Protein AF-A0A3C1TAS0-F1 (afdb_monomer)

Mean predicted aligned error: 6.52 Å

Sequence (147 aa):
MMRLLLFCLASVPFWFPPTKTIDGVKVPEEVAAVYDKLPAELDYNQHVKPVLSDKCFACHGPDKAKQKAGLRLDVAQAAYGALPENPGKVAVKPGSLAKSELVHRILSNDPDYQMPTPQSHLTLTAEEKAVLLKWVKTGAVYKPHWA

Nearest PDB structures (foldseek):
  1n90-assembly1_B  TM=4.411E-01  e=4.959E-01  Pseudomonas aeruginosa

pLDDT: mean 90.68, std 14.54, range [43.16, 98.88]

Foldseek 3Di:
DDDPDPPPPPPPPPPDADWDDDQNDTAGPLLVVLLVVDDLDDDCVPQQVVLCVVFPCQAQDDPPVRHDQVHHPPDPCRQQDARNVHGPAHCADAQHLPRHLVNVQLRDPPQVRHPPHVVVVDHDDSNNSSSVSSCSNNGVDDDDPDD

Solvent-accessible surface area (backbone atoms only — not comparable to full-atom values): 8806 Å² total; per-residue (Å²): 135,87,83,81,80,81,77,80,78,80,77,72,72,88,80,65,78,62,64,43,76,56,83,85,32,83,33,51,42,69,26,48,60,41,44,75,69,51,69,95,72,76,54,32,74,80,59,43,43,58,49,44,56,77,64,41,28,78,38,21,20,90,53,73,93,49,41,46,73,87,40,30,69,79,40,66,72,55,22,54,28,74,34,80,85,41,81,97,38,22,43,42,31,64,51,32,56,72,59,11,48,52,54,56,18,60,70,41,86,49,72,93,63,21,48,53,40,72,90,70,76,49,80,77,51,46,58,56,48,20,47,52,52,50,38,28,46,74,41,47,67,78,65,79,87,77,132

Radius of gyration: 18.83 Å; Cα contacts (8 Å, |Δi|>4): 216; chains: 1; bounding box: 28×34×82 Å

Secondary structure (DSSP, 8-state):
-------------TTSPPEEEETTEEEEHHHHHHHTTS-SS--IIIIIHHHHHHHTHHHHSS-TTT-STT--SSSHHHHHSEETTEEEEES--TT-STT-HHHHHHH---TTT-SS-GGGT----HHHHHHHHHHHHTT-----S--

Structure (mmCIF, N/CA/C/O backbone):
data_AF-A0A3C1TAS0-F1
#
_entry.id   AF-A0A3C1TAS0-F1
#
loop_
_atom_site.group_PDB
_atom_site.id
_atom_site.type_symbol
_atom_site.label_atom_id
_atom_site.label_alt_id
_atom_site.label_comp_id
_atom_site.label_asym_id
_atom_site.label_entity_id
_atom_site.label_seq_id
_atom_site.pdbx_PDB_ins_code
_atom_site.Cartn_x
_atom_site.Cartn_y
_atom_site.Cartn_z
_atom_site.occupancy
_atom_site.B_iso_or_equiv
_atom_site.auth_seq_id
_atom_site.auth_comp_id
_atom_site.auth_asym_id
_atom_site.auth_atom_id
_atom_site.pdbx_PDB_model_num
ATOM 1 N N . MET A 1 1 ? -1.974 -8.110 -63.439 1.00 50.00 1 MET A N 1
ATOM 2 C CA . MET A 1 1 ? -1.251 -6.994 -62.790 1.00 50.00 1 MET A CA 1
ATOM 3 C C . MET A 1 1 ? -1.619 -6.955 -61.314 1.00 50.00 1 MET A C 1
ATOM 5 O O . MET A 1 1 ? -2.797 -6.914 -60.987 1.00 50.00 1 MET A O 1
ATOM 9 N N . MET A 1 2 ? -0.607 -7.086 -60.458 1.00 43.75 2 MET A N 1
ATOM 10 C CA . MET A 1 2 ? -0.684 -7.295 -59.008 1.00 43.75 2 MET A CA 1
ATOM 11 C C . MET A 1 2 ? -1.367 -6.114 -58.295 1.00 43.75 2 MET A C 1
ATOM 13 O O . MET A 1 2 ? -0.917 -4.978 -58.423 1.00 43.75 2 MET A O 1
ATOM 17 N N . ARG A 1 3 ? -2.433 -6.373 -57.527 1.00 49.12 3 ARG A N 1
ATOM 18 C CA . ARG A 1 3 ? -2.988 -5.407 -56.568 1.00 49.12 3 ARG A CA 1
ATOM 19 C C . ARG A 1 3 ? -2.041 -5.325 -55.371 1.00 49.12 3 ARG A C 1
ATOM 21 O O . ARG A 1 3 ? -1.981 -6.251 -54.568 1.00 49.12 3 ARG A O 1
ATOM 28 N N . LEU A 1 4 ? -1.300 -4.225 -55.277 1.00 49.25 4 LEU A N 1
ATOM 29 C CA . LEU A 1 4 ? -0.483 -3.887 -54.118 1.00 49.25 4 LEU A CA 1
ATOM 30 C C . LEU A 1 4 ? -1.426 -3.497 -52.967 1.00 49.25 4 LEU A C 1
ATOM 32 O O . LEU A 1 4 ? -2.021 -2.421 -52.975 1.00 49.25 4 LEU A O 1
ATOM 36 N N . LEU A 1 5 ? -1.618 -4.403 -52.010 1.00 54.94 5 LEU A N 1
ATOM 37 C CA . LEU A 1 5 ? -2.293 -4.101 -50.751 1.00 54.94 5 LEU A CA 1
ATOM 38 C C . LEU A 1 5 ? -1.315 -3.310 -49.878 1.00 54.94 5 LEU A C 1
ATOM 40 O O . LEU A 1 5 ? -0.369 -3.865 -49.324 1.00 54.94 5 LEU A O 1
ATOM 44 N N . LEU A 1 6 ? -1.533 -1.998 -49.803 1.00 51.47 6 LEU A N 1
ATOM 45 C CA . LEU A 1 6 ? -0.842 -1.102 -48.884 1.00 51.47 6 LEU A CA 1
ATOM 46 C C . LEU A 1 6 ? -1.284 -1.457 -47.454 1.00 51.47 6 LEU A C 1
ATOM 48 O O . LEU A 1 6 ? -2.363 -1.071 -47.007 1.00 51.47 6 LEU A O 1
ATOM 52 N N . PHE A 1 7 ? -0.471 -2.238 -46.745 1.00 50.84 7 PHE A N 1
ATOM 53 C CA . PHE A 1 7 ? -0.633 -2.437 -45.309 1.00 50.84 7 PHE A CA 1
ATOM 54 C C . PHE A 1 7 ? -0.260 -1.132 -44.603 1.00 50.84 7 PHE A C 1
ATOM 56 O O . PHE A 1 7 ? 0.911 -0.774 -44.496 1.00 50.84 7 PHE A O 1
ATOM 63 N N . CYS A 1 8 ? -1.273 -0.407 -44.135 1.00 49.88 8 CYS A N 1
ATOM 64 C CA . CYS A 1 8 ? -1.100 0.714 -43.226 1.00 49.88 8 CYS A CA 1
ATOM 65 C C . CYS A 1 8 ? -0.634 0.143 -41.876 1.00 49.88 8 CYS A C 1
ATOM 67 O O . CYS A 1 8 ? -1.446 -0.301 -41.066 1.00 49.88 8 CYS A O 1
ATOM 69 N N . LEU A 1 9 ? 0.683 0.076 -41.668 1.00 54.09 9 LEU A N 1
ATOM 70 C CA . LEU A 1 9 ? 1.284 -0.242 -40.376 1.00 54.09 9 LEU A CA 1
ATOM 71 C C . LEU A 1 9 ? 0.886 0.868 -39.398 1.00 54.09 9 LEU A C 1
ATOM 73 O O . LEU A 1 9 ? 1.466 1.950 -39.407 1.00 54.09 9 LEU A O 1
ATOM 77 N N . ALA A 1 10 ? -0.135 0.615 -38.582 1.00 54.69 10 ALA A N 1
ATOM 78 C CA . ALA A 1 10 ? -0.436 1.445 -37.429 1.00 54.69 10 ALA A CA 1
ATOM 79 C C . ALA A 1 10 ? 0.744 1.321 -36.455 1.00 54.69 10 ALA A C 1
ATOM 81 O O . ALA A 1 10 ? 0.871 0.340 -35.723 1.00 54.69 10 ALA A O 1
ATOM 82 N N . SER A 1 11 ? 1.647 2.294 -36.499 1.00 57.00 11 SER A N 1
ATOM 83 C CA . SER A 1 11 ? 2.712 2.495 -35.529 1.00 57.00 11 SER A CA 1
ATOM 84 C C . SER A 1 11 ? 2.076 2.788 -34.174 1.00 57.00 11 SER A C 1
ATOM 86 O O . SER A 1 11 ? 1.760 3.932 -33.858 1.00 57.00 11 SER A O 1
ATOM 88 N N . VAL A 1 12 ? 1.839 1.744 -33.377 1.00 57.25 12 VAL A N 1
ATOM 89 C CA . VAL A 1 12 ? 1.442 1.901 -31.976 1.00 57.25 12 VAL A CA 1
ATOM 90 C C . VAL A 1 12 ? 2.553 2.717 -31.307 1.00 57.25 12 VAL A C 1
ATOM 92 O O . VAL A 1 12 ? 3.696 2.253 -31.291 1.00 57.25 12 VAL A O 1
ATOM 95 N N . PRO A 1 13 ? 2.288 3.947 -30.832 1.00 52.38 13 PRO A N 1
ATOM 96 C CA . PRO A 1 13 ? 3.326 4.762 -30.226 1.00 52.38 13 PRO A CA 1
ATOM 97 C C . PRO A 1 13 ? 3.911 4.007 -29.032 1.00 52.38 13 PRO A C 1
ATOM 99 O O . PRO A 1 13 ? 3.197 3.642 -28.100 1.00 52.38 13 PRO A O 1
ATOM 102 N N . PHE A 1 14 ? 5.225 3.794 -29.084 1.00 56.88 14 PHE A N 1
ATOM 103 C CA . PHE A 1 14 ? 6.078 3.063 -28.136 1.00 56.88 14 PHE A CA 1
ATOM 104 C C . PHE A 1 14 ? 6.097 3.665 -26.708 1.00 56.88 14 PHE A C 1
ATOM 106 O O . PHE A 1 14 ? 6.964 3.354 -25.902 1.00 56.88 14 PHE A O 1
ATOM 113 N N . TRP A 1 15 ? 5.169 4.572 -26.393 1.00 63.56 15 TRP A N 1
ATOM 114 C CA . TRP A 1 15 ? 5.149 5.371 -25.168 1.00 63.56 15 TRP A CA 1
ATOM 115 C C . TRP A 1 15 ? 4.349 4.734 -24.024 1.00 63.56 15 TRP A C 1
ATOM 117 O O . TRP A 1 15 ? 4.510 5.130 -22.872 1.00 63.56 15 TRP A O 1
ATOM 127 N N . PHE A 1 16 ? 3.494 3.746 -24.304 1.00 63.62 16 PHE A N 1
ATOM 128 C CA . PHE A 1 16 ? 2.806 3.014 -23.241 1.00 63.62 16 PHE A CA 1
ATOM 129 C C . PHE A 1 16 ? 3.614 1.774 -22.860 1.00 63.62 16 PHE A C 1
ATOM 131 O O . PHE A 1 16 ? 3.796 0.904 -23.717 1.00 63.62 16 PHE A O 1
ATOM 138 N N . PRO A 1 17 ? 4.093 1.668 -21.604 1.00 75.88 17 PRO A N 1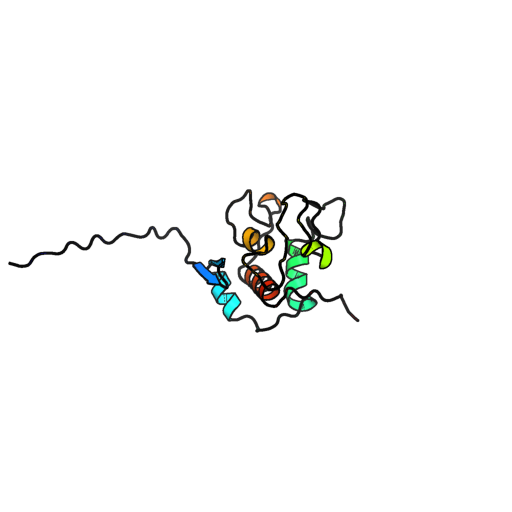
ATOM 139 C CA . PRO A 1 17 ? 4.782 0.468 -21.167 1.00 75.88 17 PRO A CA 1
ATOM 140 C C . PRO A 1 17 ? 3.834 -0.733 -21.290 1.00 75.88 17 PRO A C 1
ATOM 142 O O . PRO A 1 17 ? 2.624 -0.597 -21.055 1.00 75.88 17 PRO A O 1
ATOM 145 N N . PRO A 1 18 ? 4.351 -1.903 -21.684 1.00 88.75 18 PRO A N 1
ATOM 146 C CA . PRO A 1 18 ? 3.537 -3.099 -21.816 1.00 88.75 18 PRO A CA 1
ATOM 147 C C . PRO A 1 18 ? 2.894 -3.471 -20.473 1.00 88.75 18 PRO A C 1
ATOM 149 O O . PRO A 1 18 ? 3.468 -3.288 -19.397 1.00 88.75 18 PRO A O 1
ATOM 152 N N . THR A 1 19 ? 1.664 -3.984 -20.534 1.00 92.75 19 THR A N 1
ATOM 153 C CA . THR A 1 19 ? 0.913 -4.422 -19.350 1.00 92.75 19 THR A CA 1
ATOM 154 C C . THR A 1 19 ? 0.385 -5.839 -19.547 1.00 92.75 19 THR A C 1
ATOM 156 O O . THR A 1 19 ? -0.030 -6.211 -20.645 1.00 92.75 19 THR A O 1
ATOM 159 N N . LYS A 1 20 ? 0.366 -6.625 -18.468 1.00 95.50 20 LYS A N 1
ATOM 160 C CA . LYS A 1 20 ? -0.256 -7.952 -18.378 1.00 95.50 20 LYS A CA 1
ATOM 161 C C . LYS A 1 20 ? -1.503 -7.866 -17.504 1.00 95.50 20 LYS A C 1
ATOM 163 O O . LYS A 1 20 ? -1.533 -7.140 -16.512 1.00 95.50 20 LYS A O 1
ATOM 168 N N . THR A 1 21 ? -2.546 -8.617 -17.841 1.00 96.12 21 THR A N 1
ATOM 169 C CA . THR A 1 21 ? -3.737 -8.712 -16.987 1.00 96.12 21 THR A CA 1
ATOM 170 C C . THR A 1 21 ? -3.559 -9.800 -15.930 1.00 96.12 21 THR A C 1
ATOM 172 O O . THR A 1 21 ? -3.313 -10.954 -16.271 1.00 96.12 21 THR A O 1
ATOM 175 N N . ILE A 1 22 ? -3.724 -9.440 -14.654 1.00 94.75 22 ILE A N 1
ATOM 176 C CA . ILE A 1 22 ? -3.743 -10.361 -13.508 1.00 94.75 22 ILE A CA 1
ATOM 177 C C . ILE A 1 22 ? -5.086 -10.179 -12.795 1.00 94.75 22 ILE A C 1
ATOM 179 O O . ILE A 1 22 ? -5.382 -9.091 -12.306 1.00 94.75 22 ILE A O 1
ATOM 183 N N . ASP A 1 23 ? -5.926 -11.219 -12.792 1.00 91.94 23 ASP A N 1
ATOM 184 C CA . ASP A 1 23 ? -7.271 -11.217 -12.183 1.00 91.94 23 ASP A CA 1
ATOM 185 C C . ASP A 1 23 ? -8.128 -9.986 -12.541 1.00 91.94 23 ASP A C 1
ATOM 187 O O . ASP A 1 23 ? -8.793 -9.383 -11.694 1.00 91.94 23 ASP A O 1
ATOM 191 N N . GLY A 1 24 ? -8.086 -9.587 -13.815 1.00 91.81 24 GLY A N 1
ATOM 192 C CA . GLY A 1 24 ? -8.845 -8.448 -14.338 1.00 91.81 24 GLY A CA 1
ATOM 193 C C . GLY A 1 24 ? -8.223 -7.071 -14.081 1.00 91.81 24 GLY A C 1
ATOM 194 O O . GLY A 1 24 ? -8.805 -6.069 -14.488 1.00 91.81 24 GLY A O 1
ATOM 195 N N . VAL A 1 25 ? -7.044 -6.994 -13.457 1.00 96.94 25 VAL A N 1
ATOM 196 C CA . VAL A 1 25 ? -6.287 -5.747 -13.264 1.00 96.94 25 VAL A CA 1
ATOM 197 C C . VAL A 1 25 ? -5.157 -5.659 -14.286 1.00 96.94 25 VAL A C 1
ATOM 199 O O . VAL A 1 25 ? -4.453 -6.639 -14.519 1.00 96.94 25 VAL A O 1
ATOM 202 N N . LYS A 1 26 ? -4.975 -4.486 -14.905 1.00 96.81 26 LYS A N 1
ATOM 203 C CA . LYS A 1 26 ? -3.829 -4.203 -15.783 1.00 96.81 26 LYS A CA 1
ATOM 204 C C . LYS A 1 26 ? -2.605 -3.903 -14.921 1.00 96.81 26 LYS A C 1
ATOM 206 O O . LYS A 1 26 ? -2.613 -2.939 -14.163 1.00 96.81 26 LYS A O 1
ATOM 211 N N . VAL A 1 27 ? -1.577 -4.729 -15.037 1.00 97.25 27 VAL A N 1
ATOM 212 C CA . VAL A 1 27 ? -0.351 -4.666 -14.239 1.00 97.25 27 VAL A CA 1
ATOM 213 C C . VAL A 1 27 ? 0.830 -4.419 -15.183 1.00 97.25 27 VAL A C 1
ATOM 215 O O . VAL A 1 27 ? 0.885 -5.076 -16.223 1.00 97.25 27 VAL A O 1
ATOM 218 N N . PRO A 1 28 ? 1.765 -3.502 -14.873 1.00 96.94 28 PRO A N 1
ATOM 219 C CA . PRO A 1 28 ? 2.981 -3.321 -15.667 1.00 96.94 28 PRO A CA 1
ATOM 220 C C . PRO A 1 28 ? 3.752 -4.634 -15.835 1.00 96.94 28 PRO A C 1
ATOM 222 O O . PRO A 1 28 ? 3.807 -5.444 -14.902 1.00 96.94 28 PRO A O 1
ATOM 225 N N . GLU A 1 29 ? 4.312 -4.872 -17.020 1.00 96.06 29 GLU A N 1
ATOM 226 C CA . GLU A 1 29 ? 4.973 -6.140 -17.350 1.00 96.06 29 GLU A CA 1
ATOM 227 C C . GLU A 1 29 ? 6.109 -6.480 -16.375 1.00 96.06 29 GLU A C 1
ATOM 229 O O . GLU A 1 29 ? 6.241 -7.631 -15.963 1.00 96.06 29 GLU A O 1
ATOM 234 N N . GLU A 1 30 ? 6.868 -5.487 -15.912 1.00 96.44 30 GLU A N 1
ATOM 235 C CA . GLU A 1 30 ? 7.945 -5.666 -14.941 1.00 96.44 30 GLU A CA 1
ATOM 236 C C . GLU A 1 30 ? 7.440 -6.147 -13.572 1.00 96.44 30 GLU A C 1
ATOM 238 O O . GLU A 1 30 ? 8.049 -7.019 -12.952 1.00 96.44 30 GLU A O 1
ATOM 243 N N . VAL A 1 31 ? 6.287 -5.643 -13.119 1.00 98.06 31 VAL A N 1
ATOM 244 C CA . VAL A 1 31 ? 5.646 -6.087 -11.871 1.00 98.06 31 VAL A CA 1
ATOM 245 C C . VAL A 1 31 ? 5.102 -7.501 -12.051 1.00 98.06 31 VAL A C 1
ATOM 247 O O . VAL A 1 31 ? 5.259 -8.350 -11.174 1.00 98.06 31 VAL A O 1
ATOM 250 N N . ALA A 1 32 ? 4.488 -7.775 -13.202 1.00 97.94 32 ALA A N 1
ATOM 251 C CA . ALA A 1 32 ? 3.945 -9.086 -13.519 1.00 97.94 32 ALA A CA 1
ATOM 252 C C . ALA A 1 32 ? 5.037 -10.168 -13.610 1.00 97.94 32 ALA A C 1
ATOM 254 O O . ALA A 1 32 ? 4.858 -11.269 -13.090 1.00 97.94 32 ALA A O 1
ATOM 255 N N . ALA A 1 33 ? 6.190 -9.841 -14.195 1.00 97.62 33 ALA A N 1
ATOM 256 C CA . ALA A 1 33 ? 7.331 -10.744 -14.290 1.00 97.62 33 ALA A CA 1
ATOM 257 C C . ALA A 1 33 ? 7.906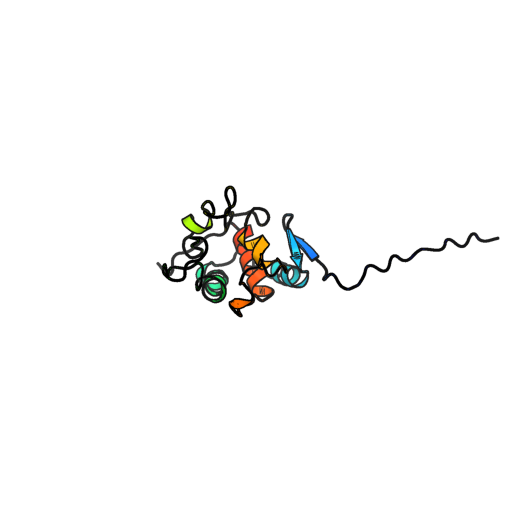 -11.115 -12.913 1.00 97.62 33 ALA A C 1
ATOM 259 O O . ALA A 1 33 ? 8.368 -12.241 -12.726 1.00 97.62 33 ALA A O 1
ATOM 260 N N . VAL A 1 34 ? 7.877 -10.195 -11.940 1.00 98.25 34 VAL A N 1
ATOM 261 C CA . VAL A 1 34 ? 8.244 -10.503 -10.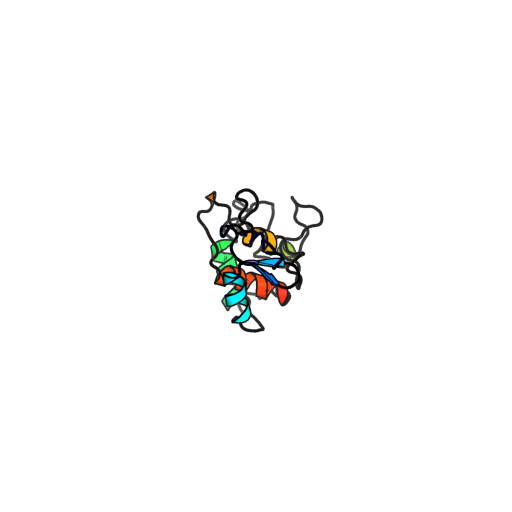548 1.00 98.25 34 VAL A CA 1
ATOM 262 C C . VAL A 1 34 ? 7.141 -11.310 -9.863 1.00 98.25 34 VAL A C 1
ATOM 264 O O . VAL A 1 34 ? 7.430 -12.314 -9.217 1.00 98.25 34 VAL A O 1
ATOM 267 N N . TYR A 1 35 ? 5.874 -10.939 -10.057 1.00 98.19 35 TYR A N 1
ATOM 268 C CA . TYR A 1 35 ? 4.717 -11.637 -9.488 1.00 98.19 35 TYR A CA 1
ATOM 269 C C . TYR A 1 35 ? 4.679 -13.134 -9.835 1.00 98.19 35 TYR A C 1
ATOM 271 O O . TYR A 1 35 ? 4.311 -13.953 -8.985 1.00 98.19 35 TYR A O 1
ATOM 279 N N . ASP A 1 36 ? 5.055 -13.492 -11.064 1.00 97.38 36 ASP A N 1
ATOM 280 C CA . ASP A 1 36 ? 5.103 -14.880 -11.541 1.00 97.38 36 ASP A CA 1
ATOM 281 C C . ASP A 1 36 ? 6.234 -15.697 -10.878 1.00 97.38 36 ASP A C 1
ATOM 283 O O . ASP A 1 36 ? 6.162 -16.923 -10.842 1.00 97.38 36 ASP A O 1
ATOM 287 N N . LYS A 1 37 ? 7.262 -15.031 -10.330 1.00 97.75 37 LYS A N 1
ATOM 288 C CA . LYS A 1 37 ? 8.415 -15.656 -9.652 1.00 97.75 37 LYS A CA 1
ATOM 289 C C . LYS A 1 37 ? 8.262 -15.744 -8.134 1.00 97.75 37 LYS A C 1
ATOM 291 O O . LYS A 1 37 ? 9.001 -16.489 -7.496 1.00 97.75 37 LYS A O 1
ATOM 296 N N . LEU A 1 38 ? 7.345 -14.971 -7.551 1.00 97.81 38 LEU A N 1
ATOM 297 C CA . LEU A 1 38 ? 7.059 -15.021 -6.119 1.00 97.81 38 LEU A CA 1
ATOM 298 C C . LEU A 1 38 ? 6.496 -16.395 -5.717 1.00 97.81 38 LEU A C 1
ATOM 300 O O . LEU A 1 38 ? 5.775 -17.016 -6.505 1.00 97.81 38 LEU A O 1
ATOM 304 N N . PRO A 1 39 ? 6.753 -16.853 -4.478 1.00 96.69 39 PRO A N 1
ATOM 305 C CA . PRO A 1 39 ? 6.148 -18.078 -3.972 1.00 96.69 39 PRO A CA 1
ATOM 306 C C . PRO A 1 39 ? 4.616 -17.981 -3.975 1.00 96.69 39 PRO A C 1
ATOM 308 O O . PRO A 1 39 ? 4.028 -16.894 -3.947 1.00 96.69 39 PRO A O 1
ATOM 311 N N . ALA A 1 40 ? 3.960 -19.144 -4.011 1.00 91.75 40 ALA A N 1
ATOM 312 C CA . ALA A 1 40 ? 2.501 -19.228 -4.024 1.00 91.75 40 ALA A CA 1
ATOM 313 C C . ALA A 1 40 ? 1.871 -18.587 -2.777 1.00 91.75 40 ALA A C 1
ATOM 315 O O . ALA A 1 40 ? 0.832 -17.935 -2.879 1.00 91.75 40 ALA A O 1
ATOM 316 N N . GLU A 1 41 ? 2.529 -18.728 -1.626 1.00 90.62 41 GLU A N 1
ATOM 317 C CA . GLU A 1 41 ? 2.131 -18.124 -0.360 1.00 90.62 41 GLU A CA 1
ATOM 318 C C . GLU A 1 41 ? 3.223 -17.185 0.149 1.00 90.62 41 GLU A C 1
ATOM 320 O O . GLU A 1 41 ? 4.413 -17.492 0.081 1.00 90.62 41 GLU A O 1
ATOM 325 N N . LEU A 1 42 ? 2.802 -16.036 0.678 1.00 96.19 42 LEU A N 1
ATOM 326 C CA . LEU A 1 42 ? 3.684 -15.062 1.306 1.00 96.19 42 LEU A CA 1
ATOM 327 C C . LEU A 1 42 ? 3.436 -15.045 2.807 1.00 96.19 42 LEU A C 1
ATOM 329 O O . LEU A 1 42 ? 2.295 -14.960 3.264 1.00 96.19 42 LEU A O 1
ATOM 333 N N . ASP A 1 43 ? 4.517 -15.044 3.580 1.00 95.75 43 ASP A N 1
ATOM 334 C CA . ASP A 1 43 ? 4.424 -14.718 4.995 1.00 95.75 43 ASP A CA 1
ATOM 335 C C . ASP A 1 43 ? 4.245 -13.207 5.194 1.00 95.75 43 ASP A C 1
ATOM 337 O O . ASP A 1 43 ? 5.041 -12.406 4.698 1.00 95.75 43 ASP A O 1
ATOM 341 N N . TYR A 1 44 ? 3.209 -12.824 5.943 1.00 97.25 44 TYR A N 1
ATOM 342 C CA . TYR A 1 44 ? 2.895 -11.423 6.203 1.00 97.25 44 TYR A CA 1
ATOM 343 C C . TYR A 1 44 ? 4.030 -10.687 6.919 1.00 97.25 44 TYR A C 1
ATOM 345 O O . TYR A 1 44 ? 4.368 -9.578 6.526 1.00 97.25 44 TYR A O 1
ATOM 353 N N . ASN A 1 45 ? 4.634 -11.278 7.948 1.00 96.06 45 ASN A N 1
ATOM 354 C CA . ASN A 1 45 ? 5.643 -10.591 8.752 1.00 96.06 45 ASN A CA 1
ATOM 355 C C . ASN A 1 45 ? 6.982 -10.469 8.017 1.00 96.06 45 ASN A C 1
ATOM 357 O O . ASN A 1 45 ? 7.675 -9.475 8.210 1.00 96.06 45 ASN A O 1
ATOM 361 N N . GLN A 1 46 ? 7.332 -11.451 7.184 1.00 96.50 46 GLN A N 1
ATOM 362 C CA . GLN A 1 46 ? 8.605 -11.468 6.458 1.00 96.50 46 GLN A CA 1
ATOM 363 C C . GLN A 1 46 ? 8.559 -10.703 5.134 1.00 96.50 46 GLN A C 1
ATOM 365 O O . GLN A 1 46 ? 9.534 -10.048 4.785 1.00 96.50 46 GLN A O 1
ATOM 370 N N . HIS A 1 47 ? 7.447 -10.778 4.398 1.00 97.94 47 HIS A N 1
ATOM 371 C CA . HIS A 1 47 ? 7.375 -10.238 3.036 1.00 97.94 47 HIS A CA 1
ATOM 372 C C . HIS A 1 47 ? 6.533 -8.964 2.960 1.00 97.94 47 HIS A C 1
ATOM 374 O O . HIS A 1 47 ? 6.926 -7.999 2.321 1.00 97.94 47 HIS A O 1
ATOM 380 N N . VAL A 1 48 ? 5.365 -8.940 3.605 1.00 98.38 48 VAL A N 1
ATOM 381 C CA . VAL A 1 48 ? 4.343 -7.903 3.360 1.00 98.38 48 VAL A CA 1
ATOM 382 C C . VAL A 1 48 ? 4.499 -6.713 4.296 1.00 98.38 48 VAL A C 1
ATOM 384 O O . VAL A 1 48 ? 4.495 -5.559 3.871 1.00 98.38 48 VAL A O 1
ATOM 387 N N . LYS A 1 49 ? 4.628 -6.991 5.592 1.00 97.56 49 LYS A N 1
ATOM 388 C CA . LYS A 1 49 ? 4.704 -5.986 6.643 1.00 97.56 49 LYS A CA 1
ATOM 389 C C . LYS A 1 49 ? 5.878 -5.021 6.456 1.00 97.56 49 LYS A C 1
ATOM 391 O O . LYS A 1 49 ? 5.615 -3.841 6.657 1.00 97.56 49 LYS A O 1
ATOM 396 N N . PRO A 1 50 ? 7.094 -5.445 6.049 1.00 98.12 50 PRO A N 1
ATOM 397 C CA . PRO A 1 50 ? 8.181 -4.505 5.770 1.00 98.12 50 PRO A CA 1
ATOM 398 C C . PRO A 1 50 ? 7.809 -3.489 4.681 1.00 98.12 50 PRO A C 1
ATOM 400 O O . PRO A 1 50 ? 8.010 -2.291 4.846 1.00 98.12 50 PRO A O 1
ATOM 403 N N . VAL A 1 51 ? 7.141 -3.932 3.609 1.00 98.69 51 VAL A N 1
ATOM 404 C CA . VAL A 1 51 ? 6.671 -3.025 2.548 1.00 98.69 51 VAL A CA 1
ATOM 405 C C . VAL A 1 51 ? 5.640 -2.035 3.094 1.00 98.69 51 VAL A C 1
ATOM 407 O O . VAL A 1 51 ? 5.731 -0.832 2.854 1.00 98.69 51 VAL A O 1
ATOM 410 N N . LEU A 1 52 ? 4.659 -2.518 3.863 1.00 98.38 52 LEU A N 1
ATOM 411 C CA . LEU A 1 52 ? 3.628 -1.655 4.442 1.00 98.38 52 LEU A CA 1
ATOM 412 C C . LEU A 1 52 ? 4.192 -0.682 5.493 1.00 98.38 52 LEU A C 1
ATOM 414 O O . LEU A 1 52 ? 3.772 0.479 5.524 1.00 98.38 52 LEU A O 1
ATOM 418 N N . SER A 1 53 ? 5.143 -1.110 6.331 1.00 97.62 53 SER A N 1
ATOM 419 C CA . SER A 1 53 ? 5.772 -0.230 7.322 1.00 97.62 53 SER A CA 1
ATOM 420 C C . SER A 1 53 ? 6.548 0.890 6.664 1.00 97.62 53 SER A C 1
ATOM 422 O O . SER A 1 53 ? 6.387 2.047 7.052 1.00 97.62 53 SER A O 1
ATOM 424 N N . ASP A 1 54 ? 7.318 0.550 5.637 1.00 97.94 54 ASP A N 1
ATOM 425 C CA . ASP A 1 54 ? 8.278 1.467 5.042 1.00 97.94 54 ASP A CA 1
ATOM 426 C C . ASP A 1 54 ? 7.600 2.431 4.070 1.00 97.94 54 ASP A C 1
ATOM 428 O O . ASP A 1 54 ? 8.002 3.589 3.954 1.00 97.94 54 ASP A O 1
ATOM 432 N N . LYS A 1 55 ? 6.550 1.974 3.373 1.00 98.44 55 LYS A N 1
ATOM 433 C CA . LYS A 1 55 ? 5.906 2.743 2.297 1.00 98.44 55 LYS A CA 1
ATOM 434 C C . LYS A 1 55 ? 4.554 3.336 2.667 1.00 98.44 55 LYS A C 1
ATOM 436 O O . LYS A 1 55 ? 4.110 4.264 1.996 1.00 98.44 55 LYS A O 1
ATOM 441 N N . CYS A 1 56 ? 3.870 2.817 3.690 1.00 98.00 56 CYS A N 1
ATOM 442 C CA . CYS A 1 56 ? 2.459 3.147 3.921 1.00 98.00 56 CYS A CA 1
ATOM 443 C C . CYS A 1 56 ? 2.163 3.676 5.331 1.00 98.00 56 CYS A C 1
ATOM 445 O O . CYS A 1 56 ? 1.371 4.610 5.487 1.00 98.00 56 CYS A O 1
ATOM 447 N N . PHE A 1 57 ? 2.772 3.111 6.376 1.00 97.44 57 PHE A N 1
ATOM 448 C CA . PHE A 1 57 ? 2.363 3.391 7.760 1.00 97.44 57 PHE A CA 1
ATOM 449 C C . PHE A 1 57 ? 2.698 4.800 8.255 1.00 97.44 57 PHE A C 1
ATOM 451 O O . PHE A 1 57 ? 2.061 5.268 9.197 1.00 97.44 57 PHE A O 1
ATOM 458 N N . ALA A 1 58 ? 3.609 5.518 7.597 1.00 96.56 58 ALA A N 1
ATOM 459 C CA . ALA A 1 58 ? 3.884 6.916 7.928 1.00 96.56 58 ALA A CA 1
ATOM 460 C C . ALA A 1 58 ? 2.624 7.805 7.849 1.00 96.56 58 ALA A C 1
ATOM 462 O O . ALA A 1 58 ? 2.468 8.715 8.662 1.00 96.56 58 ALA A O 1
ATOM 463 N N . CYS A 1 59 ? 1.715 7.520 6.905 1.00 97.19 59 CYS A N 1
ATOM 464 C CA . CYS A 1 59 ? 0.468 8.270 6.700 1.00 97.19 59 CYS A CA 1
ATOM 465 C C . CYS A 1 59 ? -0.802 7.439 6.939 1.00 97.19 59 CYS A C 1
ATOM 467 O O . CYS A 1 59 ? -1.871 8.009 7.135 1.00 97.19 59 CYS A O 1
ATOM 469 N N . HIS A 1 60 ? -0.711 6.108 6.930 1.00 97.00 60 HIS A N 1
ATOM 470 C CA . HIS A 1 60 ? -1.850 5.195 7.102 1.00 97.00 60 HIS A CA 1
ATOM 471 C C . HIS A 1 60 ? -1.593 4.133 8.182 1.00 97.00 60 HIS A C 1
ATOM 473 O O . HIS A 1 60 ? -2.072 3.005 8.082 1.00 97.00 60 HIS A O 1
ATOM 479 N N . GLY A 1 61 ? -0.777 4.459 9.184 1.00 96.12 61 GLY A N 1
ATOM 480 C CA . GLY A 1 61 ? -0.397 3.568 10.282 1.00 96.12 61 GLY A CA 1
ATOM 481 C C . GLY A 1 61 ? -0.883 4.062 11.649 1.00 96.12 61 GLY A C 1
ATOM 482 O O . GLY A 1 61 ? -1.823 4.854 11.724 1.00 96.12 61 GLY A O 1
ATOM 483 N N . PRO A 1 62 ? -0.258 3.628 12.757 1.00 95.62 62 PRO A N 1
ATOM 484 C CA . PRO A 1 62 ? -0.788 3.825 14.109 1.00 95.62 62 PRO A CA 1
ATOM 485 C C . PRO A 1 62 ? -0.753 5.269 14.629 1.00 95.62 62 PRO A C 1
ATOM 487 O O . PRO A 1 62 ? -1.511 5.595 15.543 1.00 95.62 62 PRO A O 1
ATOM 490 N N . ASP A 1 63 ? 0.074 6.143 14.052 1.00 96.56 63 ASP A N 1
ATOM 491 C CA . ASP A 1 63 ? 0.195 7.540 14.481 1.00 96.56 63 ASP A CA 1
ATOM 492 C C . ASP A 1 63 ? -1.029 8.369 14.054 1.00 96.56 63 ASP A C 1
ATOM 494 O O . ASP A 1 63 ? -1.142 8.827 12.914 1.00 96.56 63 ASP A O 1
ATOM 498 N N . LYS A 1 64 ? -1.951 8.589 14.998 1.00 94.50 64 LYS A N 1
ATOM 499 C CA . LYS A 1 64 ? -3.195 9.338 14.771 1.00 94.50 64 LYS A CA 1
ATOM 500 C C . LYS A 1 64 ? -2.958 10.780 14.317 1.00 94.50 64 LYS A C 1
ATOM 502 O O . LYS A 1 64 ? -3.787 11.308 13.584 1.00 94.50 64 LYS A O 1
ATOM 507 N N . ALA A 1 65 ? -1.848 11.410 14.707 1.00 96.12 65 ALA A N 1
ATOM 508 C CA . ALA A 1 65 ? -1.549 12.784 14.307 1.00 96.12 65 ALA A CA 1
ATOM 509 C C . ALA A 1 65 ? -1.132 12.889 12.829 1.00 96.12 65 ALA A C 1
ATOM 511 O O . ALA A 1 65 ? -1.278 13.949 12.221 1.00 96.12 65 ALA A O 1
ATOM 512 N N . LYS A 1 66 ? -0.634 11.794 12.241 1.00 95.38 66 LYS A N 1
ATOM 513 C CA . LYS A 1 66 ? -0.183 11.740 10.840 1.00 95.38 66 LYS A CA 1
ATOM 514 C C . LYS A 1 66 ? -1.162 11.035 9.904 1.00 95.38 66 LYS A C 1
ATOM 516 O O . LYS A 1 66 ? -0.986 11.112 8.687 1.00 95.38 66 LYS A O 1
ATOM 521 N N . GLN A 1 67 ? -2.183 10.377 10.454 1.00 95.31 67 GLN A N 1
ATOM 522 C CA . GLN A 1 67 ? -3.172 9.622 9.688 1.00 95.31 67 GLN A CA 1
ATOM 523 C C . GLN A 1 67 ? -3.875 10.480 8.633 1.00 95.31 67 GLN A C 1
ATOM 525 O O . GLN A 1 67 ? -4.404 11.556 8.913 1.00 95.31 67 GLN A O 1
ATOM 530 N N . LYS A 1 68 ? -3.915 9.956 7.409 1.00 94.56 68 LYS A N 1
ATOM 531 C CA . LYS A 1 68 ? -4.649 10.508 6.270 1.00 94.56 68 LYS A CA 1
ATOM 532 C C . LYS A 1 68 ? -5.857 9.631 5.950 1.00 94.56 68 LYS A C 1
ATOM 534 O O . LYS A 1 68 ? -5.801 8.408 6.104 1.00 94.56 68 LYS A O 1
ATOM 539 N N . ALA A 1 69 ? -6.942 10.263 5.507 1.00 92.00 69 ALA A N 1
ATOM 540 C CA . ALA A 1 69 ? -8.197 9.621 5.111 1.00 92.00 69 ALA A CA 1
ATOM 541 C C . ALA A 1 69 ? -8.871 8.734 6.178 1.00 92.00 69 ALA A C 1
ATOM 543 O O . ALA A 1 69 ? -9.689 7.873 5.853 1.00 92.00 69 ALA A O 1
ATOM 544 N N . GLY A 1 70 ? -8.490 8.885 7.454 1.00 90.06 70 GLY A N 1
ATOM 545 C CA . GLY A 1 70 ? -8.929 7.994 8.535 1.00 90.06 70 GLY A CA 1
ATOM 546 C C . GLY A 1 70 ? -8.540 6.522 8.329 1.00 90.06 70 GLY A C 1
ATOM 547 O O . GLY A 1 70 ? -9.115 5.646 8.971 1.00 90.06 70 GLY A O 1
ATOM 548 N N . LEU A 1 71 ? -7.595 6.235 7.425 1.00 95.50 71 LEU A N 1
ATOM 549 C CA . LEU A 1 71 ? -7.231 4.881 7.020 1.00 95.50 71 LEU A CA 1
ATOM 550 C C . LEU A 1 71 ? -6.118 4.308 7.906 1.00 95.50 71 LEU A C 1
ATOM 552 O O . LEU A 1 71 ? -5.110 4.962 8.175 1.00 95.50 71 LEU A O 1
ATOM 556 N N . ARG A 1 72 ? -6.291 3.040 8.287 1.00 96.75 72 ARG A N 1
ATOM 557 C CA . ARG A 1 72 ? -5.320 2.221 9.020 1.00 96.75 72 ARG A CA 1
ATOM 558 C C . ARG A 1 72 ? -5.018 0.951 8.236 1.00 96.75 72 ARG A C 1
ATOM 560 O O . ARG A 1 72 ? -5.837 0.038 8.200 1.00 96.75 72 ARG A O 1
ATOM 567 N N . LEU A 1 73 ? -3.845 0.895 7.617 1.00 97.62 73 LEU A N 1
ATOM 568 C CA . LEU A 1 73 ? -3.346 -0.285 6.907 1.00 97.62 73 LEU A CA 1
ATOM 569 C C . LEU A 1 73 ? -2.622 -1.266 7.832 1.00 97.62 73 LEU A C 1
ATOM 571 O O . LEU A 1 73 ? -2.408 -2.411 7.447 1.00 97.62 73 LEU A O 1
ATOM 575 N N . ASP A 1 74 ? -2.266 -0.849 9.045 1.00 96.12 74 ASP A N 1
ATOM 576 C CA . ASP A 1 74 ? -1.628 -1.693 10.057 1.00 96.12 74 ASP A CA 1
ATOM 577 C C . ASP A 1 74 ? -2.625 -2.572 10.834 1.00 96.12 74 ASP A C 1
ATOM 579 O O . ASP A 1 74 ? -2.216 -3.497 11.533 1.00 96.12 74 ASP A O 1
ATOM 583 N N . VAL A 1 75 ? -3.932 -2.322 10.684 1.00 96.25 75 VAL A N 1
ATOM 584 C CA . VAL A 1 75 ? -5.011 -3.076 11.337 1.00 96.25 75 VAL A CA 1
ATOM 585 C C . VAL A 1 75 ? -5.910 -3.715 10.281 1.00 96.25 75 VAL A C 1
ATOM 587 O O . VAL A 1 75 ? -6.612 -3.012 9.557 1.00 96.25 75 VAL A O 1
ATOM 590 N N . ALA A 1 76 ? -5.954 -5.050 10.246 1.00 96.31 76 ALA A N 1
ATOM 591 C CA . ALA A 1 76 ? -6.703 -5.819 9.247 1.00 96.31 76 ALA A CA 1
ATOM 592 C C . ALA A 1 76 ? -8.165 -5.368 9.100 1.00 96.31 76 ALA A C 1
ATOM 594 O O . ALA A 1 76 ? -8.619 -5.047 8.005 1.00 96.31 76 ALA A O 1
ATOM 595 N N . GLN A 1 77 ? -8.897 -5.279 10.216 1.00 95.75 77 GLN A N 1
ATOM 596 C CA . GLN A 1 77 ? -10.311 -4.898 10.205 1.00 95.75 77 GLN A CA 1
ATOM 597 C C . GLN A 1 77 ? -10.536 -3.503 9.608 1.00 95.75 77 GLN A C 1
ATOM 599 O O . GLN A 1 77 ? -11.523 -3.289 8.908 1.00 95.75 77 GLN A O 1
ATOM 604 N N . ALA A 1 78 ? -9.622 -2.565 9.858 1.00 95.50 78 ALA A N 1
ATOM 605 C CA . ALA A 1 78 ? -9.719 -1.219 9.313 1.00 95.50 78 ALA A CA 1
ATOM 606 C C . ALA A 1 78 ? -9.350 -1.183 7.821 1.00 95.50 78 ALA A C 1
ATOM 608 O O . ALA A 1 78 ? -10.040 -0.527 7.046 1.00 95.50 78 ALA A O 1
ATOM 609 N N . ALA A 1 79 ? -8.335 -1.942 7.398 1.00 97.25 79 ALA A N 1
ATOM 610 C CA . ALA A 1 79 ? -7.959 -2.067 5.989 1.00 97.25 79 ALA A CA 1
ATOM 611 C C . ALA A 1 79 ? -9.071 -2.708 5.132 1.00 97.25 79 ALA A C 1
ATOM 613 O O . ALA A 1 79 ? -9.236 -2.359 3.961 1.00 97.25 79 ALA A O 1
ATOM 614 N N . TYR A 1 80 ? -9.848 -3.626 5.712 1.00 97.69 80 TYR A N 1
ATOM 615 C CA . TYR A 1 80 ? -10.983 -4.281 5.047 1.00 97.69 80 TYR A CA 1
ATOM 616 C C . TYR A 1 80 ? -12.292 -3.499 5.152 1.00 97.69 80 TYR A C 1
ATOM 618 O O . TYR A 1 80 ? -13.267 -3.835 4.476 1.00 97.69 80 TYR A O 1
ATOM 626 N N . GLY A 1 81 ? -12.330 -2.507 6.039 1.00 95.94 81 GLY A N 1
ATOM 627 C CA . GLY A 1 81 ? -13.497 -1.684 6.297 1.00 95.94 81 GLY A CA 1
ATOM 628 C C . GLY A 1 81 ? -13.790 -0.708 5.161 1.00 95.94 81 GLY A C 1
ATOM 629 O O . GLY A 1 81 ? -12.967 -0.470 4.273 1.00 95.94 81 GLY A O 1
ATOM 630 N N . ALA A 1 82 ? -14.990 -0.130 5.208 1.00 94.69 82 ALA A N 1
ATOM 631 C CA . ALA A 1 82 ? -15.375 0.936 4.296 1.00 94.69 82 ALA A CA 1
ATOM 632 C C . ALA A 1 82 ? -14.439 2.142 4.459 1.00 94.69 82 ALA A C 1
ATOM 634 O O . ALA A 1 82 ? -14.142 2.563 5.578 1.00 94.69 82 ALA A O 1
ATOM 635 N N . LEU A 1 83 ? -14.000 2.709 3.337 1.00 93.44 83 LEU A N 1
ATOM 636 C CA . LEU A 1 83 ? -13.182 3.914 3.336 1.00 93.44 83 LEU A CA 1
ATOM 637 C C . LEU A 1 83 ? -14.045 5.137 3.683 1.00 93.44 83 LEU A C 1
ATOM 639 O O . LEU A 1 83 ? -15.015 5.392 2.964 1.00 93.44 83 LEU A O 1
ATOM 643 N N . PRO A 1 84 ? -13.685 5.929 4.712 1.00 86.12 84 PRO A N 1
ATOM 644 C CA . PRO A 1 84 ? -14.483 7.085 5.132 1.00 86.12 84 PRO A CA 1
ATOM 645 C C . PRO A 1 84 ? -14.714 8.103 4.011 1.00 86.12 84 PRO A C 1
ATOM 647 O O . PRO A 1 84 ? -15.813 8.622 3.850 1.00 86.12 84 PRO A O 1
ATOM 650 N N . GLU A 1 85 ? -13.681 8.349 3.208 1.00 88.38 85 GLU A N 1
ATOM 651 C CA . GLU A 1 85 ? -13.699 9.344 2.129 1.00 88.38 85 GLU A CA 1
ATOM 652 C C . GLU A 1 85 ? -14.099 8.753 0.767 1.00 88.38 85 GLU A C 1
ATOM 654 O O . GLU A 1 85 ? -14.227 9.48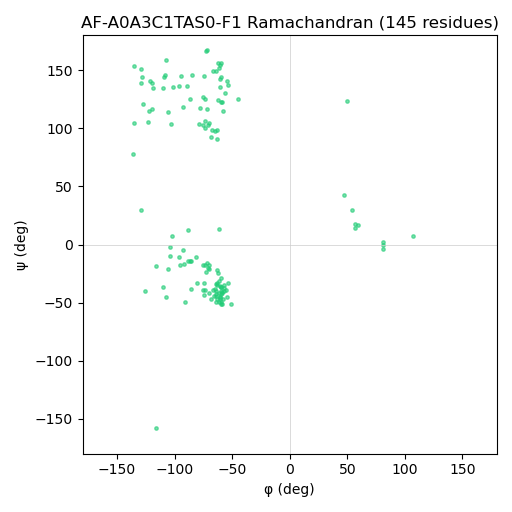3 -0.209 1.00 88.38 85 GLU A O 1
ATOM 659 N N . ASN A 1 86 ? -14.289 7.431 0.674 1.00 88.12 86 ASN A N 1
ATOM 660 C CA . ASN A 1 86 ? -14.660 6.749 -0.568 1.00 88.12 86 ASN A CA 1
ATOM 661 C C . ASN A 1 86 ? -15.764 5.707 -0.300 1.00 88.12 86 ASN A C 1
ATOM 663 O O . ASN A 1 86 ? -15.473 4.507 -0.223 1.00 88.12 86 ASN A O 1
ATOM 667 N N . PRO A 1 87 ? -17.032 6.140 -0.156 1.00 88.06 87 PRO A N 1
ATOM 668 C CA . PRO A 1 87 ? -18.145 5.244 0.141 1.00 88.06 87 PRO A CA 1
ATOM 669 C C . PRO A 1 87 ? -18.252 4.081 -0.854 1.00 88.06 87 PRO A C 1
ATOM 671 O O . PRO A 1 87 ? -18.108 4.254 -2.063 1.00 88.06 87 PRO A O 1
ATOM 674 N N . GLY A 1 88 ? -18.501 2.875 -0.340 1.00 91.00 88 GLY A N 1
ATOM 675 C CA . GLY A 1 88 ? -18.613 1.654 -1.149 1.00 91.00 88 GLY A CA 1
ATOM 676 C C . GLY A 1 88 ? -17.278 1.016 -1.554 1.00 91.00 88 GLY A C 1
ATOM 677 O O . GLY A 1 88 ? -17.284 -0.076 -2.124 1.00 91.00 88 GLY A O 1
ATOM 678 N N . LYS A 1 89 ? -16.139 1.641 -1.229 1.00 95.44 89 LYS A N 1
ATOM 679 C CA . LYS A 1 89 ? -14.799 1.079 -1.442 1.00 95.44 89 LYS A CA 1
ATOM 680 C C . LYS A 1 89 ? -14.147 0.638 -0.131 1.00 95.44 89 LYS A C 1
ATOM 682 O O . LYS A 1 89 ? -14.497 1.115 0.946 1.00 95.44 89 LYS A O 1
ATOM 687 N N . VAL A 1 90 ? -13.162 -0.251 -0.246 1.00 97.75 90 VAL A N 1
ATOM 688 C CA . VAL A 1 90 ? -12.297 -0.722 0.849 1.00 97.75 90 VAL A CA 1
ATOM 689 C C . VAL A 1 90 ? -10.834 -0.589 0.423 1.00 97.75 90 VAL A C 1
ATOM 691 O O . VAL A 1 90 ? -10.539 -0.687 -0.773 1.00 97.75 90 VAL A O 1
ATOM 694 N N . ALA A 1 91 ? -9.907 -0.380 1.365 1.00 97.75 91 ALA A N 1
ATOM 695 C CA . ALA A 1 91 ? -8.482 -0.318 1.018 1.00 97.75 91 ALA A CA 1
ATOM 696 C C . ALA A 1 91 ? -7.996 -1.666 0.477 1.00 97.75 91 ALA A C 1
ATOM 698 O O . ALA A 1 91 ? -7.394 -1.734 -0.595 1.00 97.75 91 ALA A O 1
ATOM 699 N N . VAL A 1 92 ? -8.308 -2.742 1.198 1.00 98.50 92 VAL A N 1
ATOM 700 C CA . VAL A 1 92 ? -7.931 -4.106 0.840 1.00 98.50 92 VAL A CA 1
ATOM 701 C C . VAL A 1 92 ? -9.172 -4.986 0.850 1.00 98.50 92 VAL A C 1
ATOM 703 O O . VAL A 1 92 ? -9.834 -5.137 1.872 1.00 98.50 92 VAL A O 1
ATOM 706 N N . LYS A 1 93 ? -9.485 -5.601 -0.292 1.00 98.19 93 LYS A N 1
ATOM 707 C CA . LYS A 1 93 ? -10.491 -6.655 -0.407 1.00 98.19 93 LYS A CA 1
ATOM 708 C C . LYS A 1 93 ? -9.772 -8.005 -0.518 1.00 98.19 93 LYS A C 1
ATOM 710 O O . LYS A 1 93 ? -9.282 -8.324 -1.604 1.00 98.19 93 LYS A O 1
ATOM 715 N N . PRO A 1 94 ? -9.739 -8.816 0.557 1.00 98.25 94 PRO A N 1
ATOM 716 C CA . PRO A 1 94 ? -9.165 -10.158 0.526 1.00 98.25 94 PRO A CA 1
ATOM 717 C C . PRO A 1 94 ? -9.599 -10.959 -0.707 1.00 98.25 94 PRO A C 1
ATOM 719 O O . PRO A 1 94 ? -10.794 -11.092 -0.982 1.00 98.25 94 PRO A O 1
ATOM 722 N N . GLY A 1 95 ? -8.626 -11.459 -1.467 1.00 97.88 95 GLY A N 1
ATOM 723 C CA . GLY A 1 95 ? -8.843 -12.302 -2.6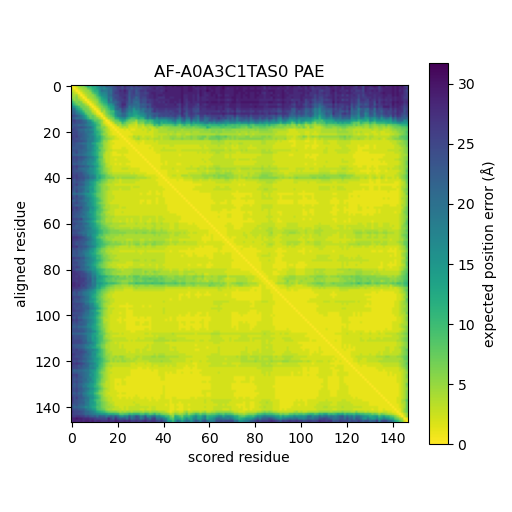41 1.00 97.88 95 GLY A CA 1
ATOM 724 C C . GLY A 1 95 ? -9.205 -11.562 -3.932 1.00 97.88 95 GLY A C 1
ATOM 725 O O . GLY A 1 95 ? -9.390 -12.213 -4.958 1.00 97.88 95 GLY A O 1
ATOM 726 N N . SER A 1 96 ? -9.312 -10.226 -3.929 1.00 98.19 96 SER A N 1
ATOM 727 C CA . SER A 1 96 ? -9.728 -9.468 -5.114 1.00 98.19 96 SER A CA 1
ATOM 728 C C . SER A 1 96 ? -8.861 -8.239 -5.359 1.00 98.19 96 SER A C 1
ATOM 730 O O . SER A 1 96 ? -9.032 -7.197 -4.723 1.00 98.19 96 SER A O 1
ATOM 732 N N . LEU A 1 97 ? -7.981 -8.339 -6.360 1.00 98.44 97 LEU A N 1
ATOM 733 C CA . LEU A 1 97 ? -7.170 -7.214 -6.831 1.00 98.44 97 LEU A CA 1
ATOM 734 C C . LEU A 1 97 ? -8.059 -6.067 -7.326 1.00 98.44 97 LEU A C 1
ATOM 736 O O . LEU A 1 97 ? -7.950 -4.943 -6.849 1.00 98.44 97 LEU A O 1
ATOM 740 N N . ALA A 1 98 ? -9.014 -6.378 -8.205 1.00 97.81 98 ALA A N 1
ATOM 741 C CA . ALA A 1 98 ? -9.901 -5.392 -8.820 1.00 97.81 98 ALA A CA 1
ATOM 742 C C . ALA A 1 98 ? -10.817 -4.648 -7.829 1.00 97.81 98 ALA A C 1
ATOM 744 O O . ALA A 1 98 ? -11.289 -3.557 -8.139 1.00 97.81 98 ALA A O 1
ATOM 745 N N . LYS A 1 99 ? -11.080 -5.206 -6.641 1.00 97.75 99 LYS A N 1
ATOM 746 C CA . LYS A 1 99 ? -11.911 -4.567 -5.604 1.00 97.75 99 LYS A CA 1
ATOM 747 C C . LYS A 1 99 ? -11.089 -3.933 -4.474 1.00 97.75 99 LYS A C 1
ATOM 749 O O . LYS A 1 99 ? -11.677 -3.507 -3.484 1.00 97.75 99 LYS A O 1
ATOM 754 N N . SER A 1 100 ? -9.763 -3.884 -4.605 1.00 98.50 100 SER A N 1
ATOM 755 C CA . SER A 1 100 ? -8.856 -3.319 -3.603 1.00 98.50 100 SER A CA 1
ATOM 756 C C . SER A 1 100 ? -8.332 -1.961 -4.054 1.00 98.50 100 SER A C 1
ATOM 758 O O . SER A 1 100 ? -7.563 -1.877 -5.008 1.00 98.50 100 SER A O 1
ATOM 760 N N . GLU A 1 101 ? -8.703 -0.896 -3.346 1.00 98.06 101 GLU A N 1
ATOM 761 C CA . GLU A 1 101 ? -8.239 0.463 -3.653 1.00 98.06 101 GLU A CA 1
ATOM 762 C C . GLU A 1 101 ? -6.711 0.601 -3.533 1.00 98.06 101 GLU A C 1
ATOM 764 O O . GLU A 1 101 ? -6.098 1.325 -4.314 1.00 98.06 101 GLU A O 1
ATOM 769 N N . LEU A 1 102 ? -6.079 -0.155 -2.625 1.00 98.50 102 LEU A N 1
ATOM 770 C CA . LEU A 1 102 ? -4.621 -0.239 -2.513 1.00 98.50 102 LEU A C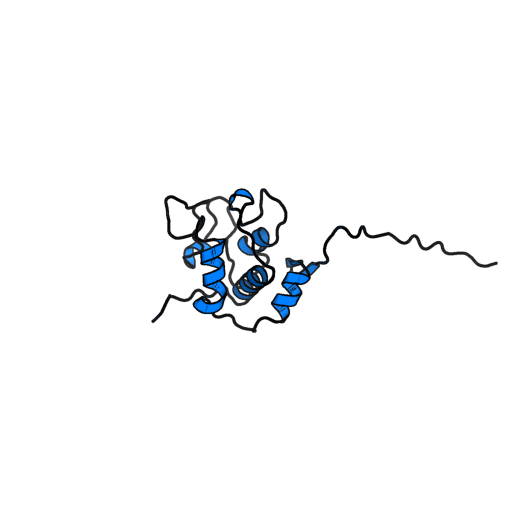A 1
ATOM 771 C C . LEU A 1 102 ? -3.982 -0.633 -3.849 1.00 98.50 102 LEU A C 1
ATOM 773 O O . LEU A 1 102 ? -3.022 0.003 -4.269 1.00 98.50 102 LEU A O 1
ATOM 777 N N . VAL A 1 103 ? -4.530 -1.640 -4.538 1.00 98.69 103 VAL A N 1
ATOM 7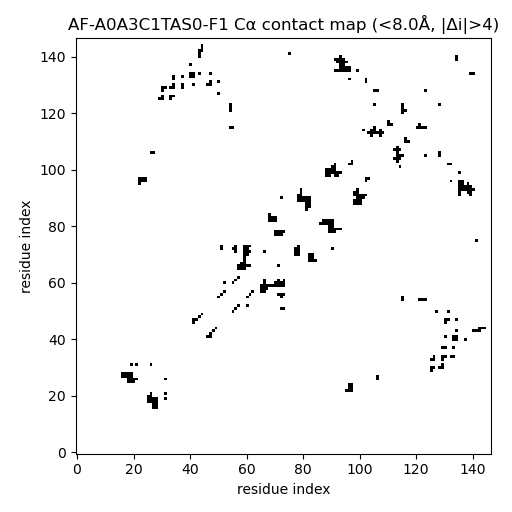78 C CA . VAL A 1 103 ? -3.976 -2.140 -5.807 1.00 98.69 103 VAL A CA 1
ATOM 779 C C . VAL A 1 103 ? -4.090 -1.081 -6.899 1.00 98.69 103 VAL A C 1
ATOM 781 O O . VAL A 1 103 ? -3.119 -0.828 -7.607 1.00 98.69 103 VAL A O 1
ATOM 784 N N . HIS A 1 104 ? -5.243 -0.419 -7.004 1.00 98.06 104 HIS A N 1
ATOM 785 C CA . HIS A 1 104 ? -5.449 0.642 -7.994 1.00 98.06 104 HIS A CA 1
ATOM 786 C C . HIS A 1 104 ? -4.485 1.812 -7.792 1.00 98.06 104 HIS A C 1
ATOM 788 O O . HIS A 1 104 ? -3.909 2.310 -8.756 1.00 98.06 104 HIS A O 1
ATOM 794 N N . ARG A 1 105 ? -4.253 2.216 -6.539 1.00 98.00 105 ARG A N 1
ATOM 795 C CA . ARG A 1 105 ? -3.398 3.367 -6.225 1.00 98.00 105 ARG A CA 1
ATOM 796 C C . ARG A 1 105 ? -1.910 3.097 -6.424 1.00 98.00 105 ARG A C 1
ATOM 798 O O . ARG A 1 105 ? -1.225 3.975 -6.933 1.00 98.00 105 ARG A O 1
ATOM 805 N N . ILE A 1 106 ? -1.402 1.909 -6.085 1.00 98.50 106 ILE A N 1
ATOM 806 C CA . ILE A 1 106 ? 0.032 1.596 -6.276 1.00 98.50 106 ILE A CA 1
ATOM 807 C C . ILE A 1 106 ? 0.404 1.318 -7.744 1.00 98.50 106 ILE A C 1
ATOM 809 O O . ILE A 1 106 ? 1.585 1.331 -8.106 1.00 98.50 106 ILE A O 1
ATOM 813 N N . LEU A 1 107 ? -0.592 1.032 -8.589 1.00 98.00 107 LEU A N 1
ATOM 814 C CA . LEU A 1 107 ? -0.426 0.829 -10.033 1.00 98.00 107 LEU A CA 1
ATOM 815 C C . LEU A 1 107 ? -0.723 2.089 -10.859 1.00 98.00 107 LEU A C 1
ATOM 817 O O . LEU A 1 107 ? -0.442 2.104 -12.056 1.00 98.00 107 LEU A O 1
ATOM 821 N N . SER A 1 108 ? -1.289 3.127 -10.244 1.00 97.00 108 SER A N 1
ATOM 822 C CA . SER A 1 108 ? -1.585 4.386 -10.919 1.00 97.00 108 SER A CA 1
ATOM 823 C C . SER A 1 108 ? -0.319 5.205 -11.170 1.00 97.00 108 SER A C 1
ATOM 825 O O . SER A 1 108 ? 0.574 5.244 -10.329 1.00 97.00 108 SER A O 1
ATOM 827 N N . ASN A 1 109 ? -0.297 5.915 -12.299 1.00 94.00 109 ASN A N 1
ATOM 828 C CA . ASN A 1 109 ? 0.685 6.963 -12.601 1.00 94.00 109 ASN A CA 1
ATOM 829 C C . ASN A 1 109 ? 0.093 8.377 -12.452 1.00 94.00 109 ASN A C 1
ATOM 831 O O . ASN A 1 109 ? 0.795 9.361 -12.667 1.00 94.00 109 ASN A O 1
ATOM 835 N N . ASP A 1 110 ? -1.199 8.486 -12.129 1.00 96.69 110 ASP A N 1
ATOM 836 C CA . ASP A 1 110 ? -1.860 9.766 -11.875 1.00 96.69 110 ASP A CA 1
ATOM 837 C C . ASP A 1 110 ? -1.371 10.330 -10.527 1.00 96.69 110 ASP A C 1
ATOM 839 O O . ASP A 1 110 ? -1.603 9.685 -9.498 1.00 96.69 110 ASP A O 1
ATOM 843 N N . PRO A 1 111 ? -0.696 11.497 -10.503 1.00 95.81 111 PRO A N 1
ATOM 844 C CA . PRO A 1 111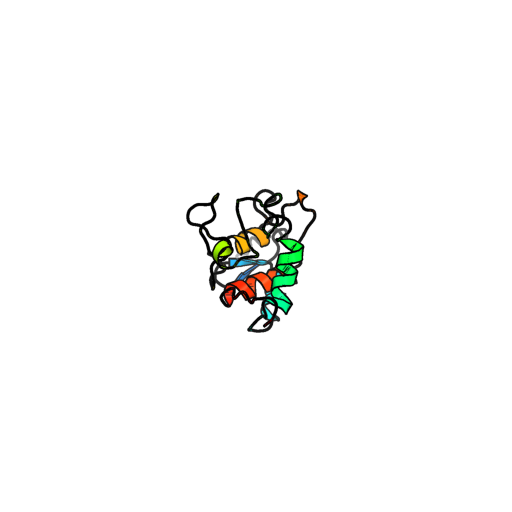 ? -0.110 12.071 -9.294 1.00 95.81 111 PRO A CA 1
ATOM 845 C C . PRO A 1 111 ? -1.118 12.415 -8.196 1.00 95.81 111 PRO A C 1
ATOM 847 O O . PRO A 1 111 ? -0.726 12.409 -7.028 1.00 95.81 111 PRO A O 1
ATOM 850 N N . ASP A 1 112 ? -2.384 12.655 -8.541 1.00 95.25 112 ASP A N 1
ATOM 851 C CA . ASP A 1 112 ? -3.436 12.999 -7.579 1.00 95.25 112 ASP A CA 1
ATOM 852 C C . ASP A 1 112 ? -4.133 11.752 -7.009 1.00 95.25 112 ASP A C 1
ATOM 854 O O . ASP A 1 112 ? -4.830 11.810 -5.991 1.00 95.25 112 ASP A O 1
ATOM 858 N N . TYR A 1 113 ? -3.919 10.594 -7.639 1.00 96.31 113 TYR A N 1
ATOM 859 C CA . TYR A 1 113 ? -4.535 9.327 -7.255 1.00 96.31 113 TYR A CA 1
ATOM 860 C C . TYR A 1 113 ? -3.541 8.320 -6.659 1.00 96.31 113 TYR A C 1
ATOM 862 O O . TYR A 1 113 ? -3.890 7.578 -5.729 1.00 96.31 113 TYR A O 1
ATOM 870 N N . GLN A 1 114 ? -2.314 8.292 -7.185 1.00 97.44 114 GLN A N 1
ATOM 871 C CA . GLN A 1 114 ? -1.307 7.294 -6.849 1.00 97.44 114 GLN A CA 1
ATOM 872 C C . GLN A 1 114 ? -0.920 7.324 -5.373 1.00 97.44 114 GLN A C 1
ATOM 874 O O . GLN A 1 114 ? -0.973 8.358 -4.702 1.00 97.44 114 GLN A O 1
ATOM 879 N N . MET A 1 115 ? -0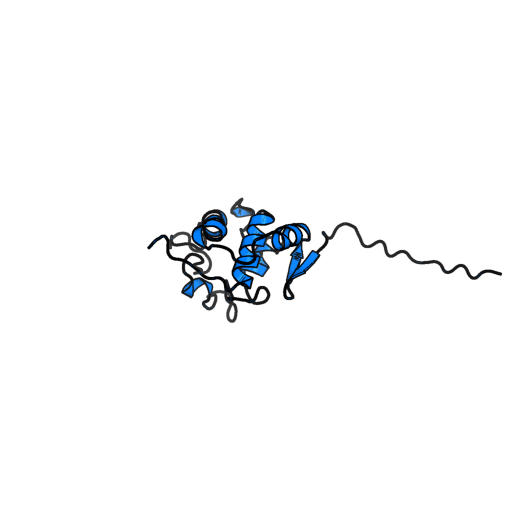.505 6.162 -4.875 1.00 97.12 115 MET A N 1
ATOM 880 C CA . MET A 1 115 ? 0.100 6.041 -3.556 1.00 97.12 115 MET A CA 1
ATOM 881 C C . MET A 1 115 ? 1.421 5.278 -3.639 1.00 97.12 115 MET A C 1
ATOM 883 O O . MET A 1 115 ? 1.469 4.239 -4.305 1.00 97.12 115 MET A O 1
ATOM 887 N N . PRO A 1 116 ? 2.460 5.718 -2.905 1.00 97.31 116 PRO A N 1
ATOM 888 C CA . PRO A 1 116 ? 2.544 6.938 -2.099 1.00 97.31 116 PRO A CA 1
ATOM 889 C C . PRO A 1 116 ? 2.403 8.214 -2.932 1.00 97.31 116 PRO A C 1
ATOM 891 O O . PRO A 1 116 ? 2.657 8.211 -4.134 1.00 97.31 116 PRO A O 1
ATOM 894 N N . THR A 1 117 ? 1.979 9.307 -2.297 1.00 96.94 117 THR A N 1
ATOM 895 C CA . THR A 1 117 ? 1.873 10.587 -3.004 1.00 96.94 117 THR A CA 1
ATOM 896 C C . THR A 1 117 ? 3.268 11.092 -3.394 1.00 96.94 117 THR A C 1
ATOM 898 O O . THR A 1 117 ? 4.225 10.858 -2.643 1.00 96.94 117 THR A O 1
ATOM 901 N N . PRO A 1 118 ? 3.425 11.839 -4.503 1.00 96.50 118 PRO A N 1
ATOM 902 C CA . PRO A 1 118 ? 4.729 12.371 -4.915 1.00 96.50 118 PRO A CA 1
ATOM 903 C C . PRO A 1 118 ? 5.448 13.183 -3.827 1.00 96.50 118 PRO A C 1
ATOM 905 O O . PRO A 1 118 ? 6.671 13.140 -3.715 1.00 96.50 118 PRO A O 1
ATOM 908 N N . GLN A 1 119 ? 4.687 13.885 -2.983 1.00 95.38 119 GLN A N 1
ATOM 909 C CA . GLN A 1 119 ? 5.205 14.720 -1.894 1.00 95.38 119 GLN A CA 1
ATOM 910 C C . GLN A 1 119 ? 5.774 13.904 -0.726 1.00 95.38 119 GLN A C 1
ATOM 912 O O . GLN A 1 119 ? 6.487 14.452 0.107 1.00 95.38 119 GLN A O 1
ATOM 917 N N . SER A 1 120 ? 5.466 12.606 -0.641 1.00 94.62 120 SER A N 1
ATOM 918 C CA . SER A 1 120 ? 6.087 11.723 0.353 1.00 94.62 120 SER A CA 1
ATOM 919 C C . SER A 1 120 ? 7.541 11.382 0.016 1.00 94.62 120 SER A C 1
ATOM 921 O O . SER A 1 120 ? 8.267 10.919 0.891 1.00 94.62 120 SER A O 1
ATOM 923 N N . HIS A 1 121 ? 7.958 11.581 -1.243 1.00 94.56 121 HIS A N 1
ATOM 924 C CA . HIS A 1 121 ? 9.243 11.131 -1.790 1.00 94.56 121 HIS A CA 1
ATOM 925 C C . HIS A 1 121 ? 9.489 9.614 -1.669 1.00 94.56 121 HIS A C 1
ATOM 927 O O . HIS A 1 121 ? 10.606 9.142 -1.879 1.00 94.56 121 HIS A O 1
ATOM 933 N N . LEU A 1 122 ? 8.444 8.839 -1.367 1.00 96.50 122 LEU A N 1
ATOM 934 C CA . LEU A 1 122 ? 8.472 7.384 -1.348 1.00 96.50 122 LEU A CA 1
ATOM 935 C C . LEU A 1 122 ? 7.996 6.840 -2.693 1.00 96.50 122 LEU A C 1
ATOM 937 O O . LEU A 1 122 ? 7.083 7.372 -3.319 1.00 96.50 122 LEU A O 1
ATOM 941 N N . THR A 1 123 ? 8.594 5.733 -3.113 1.00 96.75 123 THR A N 1
ATOM 942 C CA . THR A 1 123 ? 8.175 4.966 -4.289 1.00 96.75 123 THR A CA 1
ATOM 943 C C . THR A 1 123 ? 8.174 3.480 -3.951 1.00 96.75 123 THR A C 1
ATOM 945 O O . THR A 1 123 ? 8.902 3.052 -3.043 1.00 96.75 123 THR A O 1
ATOM 948 N N . LEU A 1 124 ? 7.338 2.712 -4.662 1.00 98.31 124 LEU A N 1
ATOM 949 C CA . LEU A 1 124 ? 7.404 1.252 -4.637 1.00 98.31 124 LEU A CA 1
ATOM 950 C C . LEU A 1 124 ? 8.219 0.727 -5.813 1.00 98.31 124 LEU A C 1
ATOM 952 O O . LEU A 1 124 ? 7.994 1.131 -6.958 1.00 98.31 124 LEU A O 1
ATOM 956 N N . THR A 1 125 ? 9.074 -0.248 -5.536 1.00 98.38 125 THR A N 1
ATOM 957 C CA . THR A 1 125 ? 9.722 -1.070 -6.560 1.00 98.38 125 THR A CA 1
ATOM 958 C C . THR A 1 125 ? 8.727 -2.042 -7.203 1.00 98.38 125 THR A C 1
ATOM 960 O O . THR A 1 125 ? 7.620 -2.268 -6.703 1.00 98.38 125 THR A O 1
ATOM 963 N N . ALA A 1 126 ? 9.122 -2.658 -8.322 1.00 98.38 126 ALA A N 1
ATOM 964 C CA . ALA A 1 126 ? 8.306 -3.688 -8.962 1.00 98.38 126 ALA A CA 1
ATOM 965 C C . ALA A 1 126 ? 8.053 -4.893 -8.037 1.00 98.38 126 ALA A C 1
ATOM 967 O O . ALA A 1 126 ? 6.955 -5.450 -8.033 1.00 98.38 126 ALA A O 1
ATOM 968 N N . GLU A 1 127 ? 9.042 -5.251 -7.216 1.00 98.62 127 GLU A N 1
ATOM 969 C CA . GLU A 1 127 ? 8.946 -6.331 -6.237 1.00 98.62 127 GLU A CA 1
ATOM 970 C C . GLU A 1 127 ? 7.983 -5.994 -5.101 1.00 98.62 127 GLU A C 1
ATOM 972 O O . GLU A 1 127 ? 7.084 -6.779 -4.809 1.00 98.62 127 GLU A O 1
ATOM 977 N N . GLU A 1 128 ? 8.088 -4.796 -4.526 1.00 98.81 128 GLU A N 1
ATOM 978 C CA . GLU A 1 128 ? 7.189 -4.337 -3.464 1.00 98.81 128 GLU A CA 1
ATOM 979 C C . GLU A 1 128 ? 5.729 -4.307 -3.944 1.00 98.81 128 GLU A C 1
ATOM 981 O O . GLU A 1 128 ? 4.831 -4.785 -3.247 1.00 98.81 128 GLU A O 1
ATOM 986 N N . LYS A 1 129 ? 5.480 -3.831 -5.175 1.00 98.75 129 LYS A N 1
ATOM 987 C CA . LYS A 1 129 ? 4.146 -3.905 -5.795 1.00 98.75 129 LYS A CA 1
ATOM 988 C C . LYS A 1 129 ? 3.696 -5.358 -5.956 1.00 98.75 129 LYS A C 1
ATOM 990 O O . LYS A 1 129 ? 2.587 -5.698 -5.547 1.00 98.75 129 LYS A O 1
ATOM 995 N N . ALA A 1 130 ? 4.540 -6.224 -6.518 1.00 98.69 130 ALA A N 1
ATOM 996 C CA . ALA A 1 130 ? 4.206 -7.628 -6.753 1.00 98.69 130 ALA A CA 1
ATOM 997 C C . ALA A 1 130 ? 3.873 -8.382 -5.453 1.00 98.69 130 ALA A C 1
ATOM 999 O O . ALA A 1 130 ? 2.911 -9.153 -5.429 1.00 98.69 130 ALA A O 1
ATOM 1000 N N . VAL A 1 131 ? 4.609 -8.117 -4.369 1.00 98.88 131 VAL A N 1
ATOM 1001 C CA . VAL A 1 131 ? 4.359 -8.663 -3.026 1.00 98.88 131 VAL A CA 1
ATOM 1002 C C . VAL A 1 131 ? 2.974 -8.260 -2.525 1.00 98.88 131 VAL A C 1
ATOM 1004 O O . VAL A 1 131 ? 2.196 -9.126 -2.119 1.00 98.88 131 VAL A O 1
ATOM 1007 N N . LEU A 1 132 ? 2.621 -6.973 -2.609 1.00 98.81 132 LEU A N 1
ATOM 1008 C CA . LEU A 1 132 ? 1.304 -6.491 -2.186 1.00 98.81 132 LEU A CA 1
ATOM 1009 C C . LEU A 1 132 ? 0.178 -7.084 -3.040 1.00 98.81 132 LEU A C 1
ATOM 1011 O O . LEU A 1 132 ? -0.834 -7.524 -2.496 1.00 98.81 132 LEU A O 1
ATOM 1015 N N . LEU A 1 133 ? 0.361 -7.166 -4.362 1.00 98.62 133 LEU A N 1
ATOM 1016 C CA . LEU A 1 133 ? -0.594 -7.816 -5.265 1.00 98.62 133 LEU A CA 1
ATOM 1017 C C . LEU A 1 133 ? -0.800 -9.285 -4.870 1.00 98.62 133 LEU A C 1
ATOM 1019 O O . LEU A 1 133 ? -1.934 -9.728 -4.693 1.00 98.62 133 LEU A O 1
ATOM 1023 N N . LYS A 1 134 ? 0.281 -10.054 -4.707 1.00 98.62 134 LYS A N 1
ATOM 1024 C CA . LYS A 1 134 ? 0.193 -11.478 -4.355 1.00 98.62 134 LYS A CA 1
ATOM 1025 C C . LYS A 1 134 ? -0.506 -11.661 -3.016 1.00 98.62 134 LYS A C 1
ATOM 1027 O O . LYS A 1 134 ? -1.442 -12.450 -2.943 1.00 98.62 134 LYS A O 1
ATOM 1032 N N . TRP A 1 135 ? -0.124 -10.880 -2.011 1.00 98.62 135 TRP A N 1
ATOM 1033 C CA . TRP A 1 135 ? -0.742 -10.909 -0.692 1.00 98.62 135 TRP A CA 1
ATOM 1034 C C . TRP A 1 135 ? -2.245 -10.619 -0.741 1.00 98.62 135 TRP A C 1
ATOM 1036 O O . TRP A 1 135 ? -3.029 -11.384 -0.184 1.00 98.62 135 TRP A O 1
ATOM 1046 N N . VAL A 1 136 ? -2.683 -9.582 -1.465 1.00 98.56 136 VAL A N 1
ATOM 1047 C CA . VAL A 1 136 ? -4.119 -9.309 -1.638 1.00 98.56 136 VAL A CA 1
ATOM 1048 C C . VAL A 1 136 ? -4.813 -10.484 -2.325 1.00 98.56 136 VAL A C 1
ATOM 1050 O O . VAL A 1 136 ? -5.872 -10.927 -1.869 1.00 98.56 136 VAL A O 1
ATOM 1053 N N . LYS A 1 137 ? -4.216 -11.029 -3.392 1.00 98.06 137 LYS A N 1
ATOM 1054 C CA . LYS A 1 137 ? -4.791 -12.143 -4.155 1.00 98.06 137 LYS A CA 1
ATOM 1055 C C . LYS A 1 137 ? -4.939 -13.423 -3.330 1.00 98.06 137 LYS A C 1
ATOM 1057 O O . LYS A 1 137 ? -5.910 -14.151 -3.531 1.00 98.06 137 LYS A O 1
ATOM 1062 N N . THR A 1 138 ? -4.026 -13.695 -2.404 1.00 97.25 138 THR A N 1
ATOM 1063 C CA . THR A 1 138 ? -4.044 -14.900 -1.557 1.00 97.25 138 THR A CA 1
ATOM 1064 C C . THR A 1 138 ? -4.845 -14.726 -0.263 1.00 97.25 138 THR A C 1
ATOM 1066 O O . THR A 1 138 ? -4.802 -15.583 0.611 1.00 97.25 138 THR A O 1
ATOM 1069 N N . GLY A 1 139 ? -5.631 -13.649 -0.146 1.00 97.25 139 GLY A N 1
ATOM 1070 C CA . GLY A 1 139 ? -6.568 -13.449 0.965 1.00 97.25 139 GLY A CA 1
ATOM 1071 C C . GLY A 1 139 ? -6.139 -12.393 1.980 1.00 97.25 139 GLY A C 1
ATOM 1072 O O . GLY A 1 139 ? -6.812 -12.224 2.991 1.00 97.25 139 GLY A O 1
ATOM 1073 N N . ALA A 1 140 ? -5.058 -11.662 1.706 1.00 97.56 140 ALA A N 1
ATOM 1074 C CA . ALA A 1 140 ? -4.570 -10.541 2.502 1.00 97.56 140 ALA A CA 1
ATOM 1075 C C . ALA A 1 140 ? -4.344 -10.864 3.989 1.00 97.56 140 ALA A C 1
ATOM 1077 O O . ALA A 1 140 ? -4.467 -9.990 4.836 1.00 97.56 140 ALA A O 1
ATOM 1078 N N . VAL A 1 141 ? -4.010 -12.107 4.343 1.00 96.69 141 VAL A N 1
ATOM 1079 C CA . VAL A 1 141 ? -3.923 -12.526 5.749 1.00 96.69 141 VAL A CA 1
ATOM 1080 C C . VAL A 1 141 ? -2.887 -11.685 6.504 1.00 96.69 141 VAL A C 1
ATOM 1082 O O . VAL A 1 141 ? -1.716 -11.642 6.127 1.00 96.69 141 VAL A O 1
ATOM 1085 N N . TYR A 1 142 ? -3.327 -11.020 7.573 1.00 96.25 142 TYR A N 1
ATOM 1086 C CA . TYR A 1 142 ? -2.460 -10.350 8.542 1.00 96.25 142 TYR A CA 1
ATOM 1087 C C . TYR A 1 142 ? -1.995 -11.364 9.584 1.00 96.25 142 TYR A C 1
ATOM 1089 O O . TYR A 1 142 ? -2.759 -12.245 9.982 1.00 96.25 142 TYR A O 1
ATOM 1097 N N . LYS A 1 143 ? -0.769 -11.202 10.081 1.00 92.69 143 LYS A N 1
ATOM 1098 C CA . LYS A 1 143 ? -0.258 -11.969 11.221 1.00 92.69 143 LYS A CA 1
ATOM 1099 C C . LYS A 1 143 ? 0.156 -11.021 12.349 1.00 92.69 143 LYS A C 1
ATOM 1101 O O . LYS A 1 143 ? 0.719 -9.960 12.064 1.00 92.69 143 LYS A O 1
ATOM 1106 N N . PRO A 1 144 ? -0.107 -11.371 13.621 1.00 83.25 144 PRO A N 1
ATOM 1107 C CA . PRO A 1 144 ? 0.486 -10.657 14.743 1.00 83.25 144 PRO A CA 1
ATOM 1108 C C . PRO A 1 144 ? 2.016 -10.768 14.679 1.00 83.25 144 PRO A C 1
ATOM 1110 O O . PRO A 1 144 ? 2.572 -11.703 14.095 1.00 83.25 144 PRO A O 1
ATOM 1113 N N . HIS A 1 145 ? 2.706 -9.798 15.271 1.00 65.50 145 HIS A N 1
ATOM 1114 C CA . HIS A 1 145 ? 4.149 -9.885 15.456 1.00 65.50 145 HIS A CA 1
ATOM 1115 C C . HIS A 1 145 ? 4.395 -10.812 16.662 1.00 65.50 145 HIS A C 1
ATOM 1117 O O . HIS A 1 145 ? 4.167 -10.365 17.774 1.00 65.50 145 HIS A O 1
ATOM 1123 N N . TRP A 1 146 ? 4.804 -12.065 16.402 1.00 63.59 146 TRP A N 1
ATOM 1124 C CA . TRP A 1 146 ? 5.023 -13.193 17.341 1.00 63.59 146 TRP A CA 1
ATOM 1125 C C . TRP A 1 146 ? 3.886 -13.515 18.335 1.00 63.59 146 TRP A C 1
ATOM 1127 O O . TRP A 1 146 ? 3.484 -12.714 19.171 1.00 63.59 146 TRP A O 1
ATOM 1137 N N . ALA A 1 147 ? 3.429 -14.763 18.277 1.00 43.16 147 ALA A N 1
ATOM 1138 C CA . ALA A 1 147 ? 3.413 -15.634 19.447 1.00 43.16 147 ALA A CA 1
ATOM 1139 C C . ALA A 1 147 ? 4.349 -16.803 19.119 1.00 43.16 147 ALA A C 1
ATOM 1141 O O . ALA A 1 147 ? 4.371 -17.181 17.921 1.00 43.16 147 ALA A O 1
#